Protein AF-A0A1E4LEY0-F1 (afdb_monomer_lite)

Sequence (97 aa):
MGILDVIMNQFAGDSGTRPWLPRVMEGLFAPAPDGIGLHTLLARMAQAGLGSIAHSWTGEGPNQPITADQLRTVLNPHELTRISTHAGLTEHEVLGE

Foldseek 3Di:
DDPVVVCCVVCVVPVPPCPLVVLLCCQDCPDPPSHCHLVNLCVLCVVLVNNVQSVCVVDRHHRDDDALVSVCSSCDPVSLVSSCVRSVHDSCVSSVD

Radius of gyration: 13.9 Å; chains: 1; bounding box: 28×31×31 Å

Structure (mmCIF, N/CA/C/O backbone):
data_AF-A0A1E4LEY0-F1
#
_entry.id  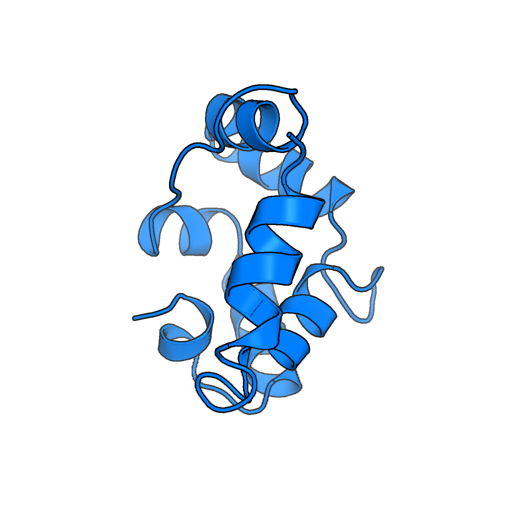 AF-A0A1E4LEY0-F1
#
loop_
_atom_site.group_PDB
_atom_site.id
_atom_site.type_symbol
_atom_site.label_atom_id
_atom_site.label_alt_id
_atom_site.label_comp_id
_atom_site.label_asym_id
_atom_site.label_entity_id
_atom_site.label_seq_id
_atom_site.pdbx_PDB_ins_code
_atom_site.Cartn_x
_atom_site.Cartn_y
_atom_site.Cartn_z
_atom_site.occupancy
_atom_site.B_iso_or_equiv
_atom_site.auth_seq_id
_atom_site.auth_comp_id
_atom_site.auth_asym_id
_atom_site.auth_atom_id
_atom_site.pdbx_PDB_model_num
ATOM 1 N N . MET A 1 1 ? -10.939 16.167 14.026 1.00 44.97 1 MET A N 1
ATOM 2 C CA . MET A 1 1 ? -9.609 16.489 13.469 1.00 44.97 1 MET A CA 1
ATOM 3 C C . MET A 1 1 ? -9.313 15.454 12.404 1.00 44.97 1 MET A C 1
ATOM 5 O O . MET A 1 1 ? -9.278 14.279 12.737 1.00 44.97 1 MET A O 1
ATOM 9 N N . GLY A 1 2 ? -9.274 15.858 11.136 1.00 73.25 2 GLY A N 1
ATOM 10 C CA . GLY A 1 2 ? -9.201 14.921 10.012 1.00 73.25 2 GLY A CA 1
ATOM 11 C C . GLY A 1 2 ? -7.799 14.352 9.802 1.00 73.25 2 GLY A C 1
ATOM 12 O O . GLY A 1 2 ? -6.812 14.953 10.221 1.00 73.25 2 GLY A O 1
ATOM 13 N N . ILE A 1 3 ? -7.715 13.234 9.077 1.00 72.62 3 ILE A N 1
ATOM 14 C CA . ILE A 1 3 ? -6.451 12.635 8.615 1.00 72.62 3 ILE A CA 1
ATOM 15 C C . ILE A 1 3 ? -5.546 13.645 7.894 1.00 72.62 3 ILE A C 1
ATOM 17 O O . ILE A 1 3 ? -4.333 13.517 7.952 1.00 72.62 3 ILE A O 1
ATOM 21 N N . LEU A 1 4 ? -6.118 14.688 7.282 1.00 67.38 4 LEU A N 1
ATOM 22 C CA . LEU A 1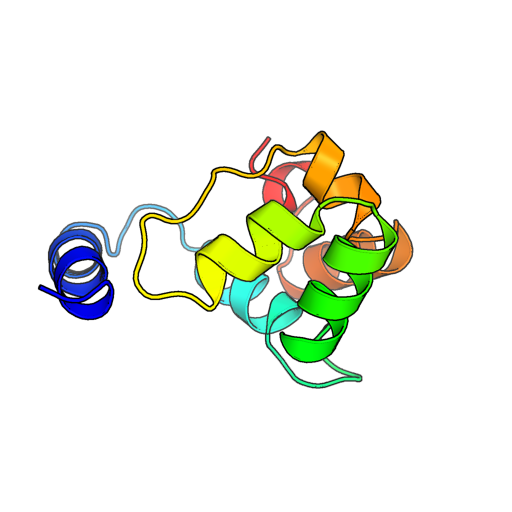 4 ? -5.372 15.757 6.619 1.00 67.38 4 LEU A CA 1
ATOM 23 C C . LEU A 1 4 ? -4.559 16.618 7.594 1.00 67.38 4 LEU A C 1
ATOM 25 O O . LEU A 1 4 ? -3.494 17.088 7.221 1.00 67.38 4 LEU A O 1
ATOM 29 N N . ASP A 1 5 ? -5.016 16.786 8.835 1.00 71.69 5 ASP A N 1
ATOM 30 C CA . ASP A 1 5 ? -4.312 17.565 9.860 1.00 71.69 5 ASP A CA 1
ATOM 31 C C . ASP A 1 5 ? -3.167 16.749 10.478 1.00 71.69 5 ASP A C 1
ATOM 33 O O . ASP A 1 5 ? -2.045 17.230 10.593 1.00 71.69 5 ASP A O 1
ATOM 37 N N . VAL A 1 6 ? -3.413 15.459 10.747 1.00 71.12 6 VAL A N 1
ATOM 38 C CA . VAL A 1 6 ? -2.379 14.506 11.190 1.00 71.12 6 VAL A CA 1
ATOM 39 C C . VAL A 1 6 ? -1.315 14.323 10.112 1.00 71.12 6 VAL A C 1
ATOM 41 O O . VAL A 1 6 ? -0.127 14.350 10.418 1.00 71.12 6 VAL A O 1
ATOM 44 N N . ILE A 1 7 ? -1.722 14.203 8.847 1.00 67.75 7 ILE A N 1
ATOM 45 C CA . ILE A 1 7 ? -0.789 14.127 7.726 1.00 67.75 7 ILE A CA 1
ATOM 46 C C . ILE A 1 7 ? -0.040 15.450 7.589 1.00 67.75 7 ILE A C 1
ATOM 48 O O . ILE A 1 7 ? 1.173 15.399 7.530 1.00 67.75 7 ILE A O 1
ATOM 52 N N . MET A 1 8 ? -0.673 16.628 7.626 1.00 65.75 8 MET A N 1
ATOM 53 C CA . MET A 1 8 ? 0.059 17.903 7.514 1.00 65.75 8 MET A CA 1
ATOM 54 C C . MET A 1 8 ? 1.033 18.145 8.670 1.00 65.75 8 MET A C 1
ATOM 56 O O . MET A 1 8 ? 2.150 18.603 8.435 1.00 65.75 8 MET A O 1
ATOM 60 N N . ASN A 1 9 ? 0.656 17.798 9.899 1.00 67.06 9 ASN A N 1
ATOM 61 C CA . ASN A 1 9 ? 1.501 18.011 11.071 1.00 67.06 9 ASN A CA 1
ATOM 62 C C . ASN A 1 9 ? 2.655 16.988 11.151 1.00 67.06 9 ASN A C 1
ATOM 64 O O . ASN A 1 9 ? 3.723 17.301 11.670 1.00 67.06 9 ASN A O 1
ATOM 68 N N . GLN A 1 10 ? 2.479 15.790 10.579 1.00 62.31 10 GLN A N 1
ATOM 69 C CA . GLN A 1 10 ? 3.536 14.782 10.414 1.00 62.31 10 GLN A CA 1
ATOM 70 C C . GLN A 1 10 ? 4.413 15.051 9.167 1.00 62.31 10 GLN A C 1
ATOM 72 O O . GLN A 1 10 ? 5.603 14.753 9.172 1.00 62.31 10 GLN A O 1
ATOM 77 N N . PHE A 1 11 ? 3.850 15.644 8.108 1.00 60.72 11 PHE A N 1
ATOM 78 C CA . PHE A 1 11 ? 4.475 15.885 6.796 1.00 60.72 11 PHE A CA 1
ATOM 79 C C . PHE A 1 11 ? 5.299 17.179 6.745 1.00 60.72 11 PHE A C 1
ATOM 81 O O . PHE A 1 11 ? 6.307 17.234 6.045 1.00 60.72 11 PHE A O 1
ATOM 88 N N . ALA A 1 12 ? 4.927 18.207 7.516 1.00 60.50 12 ALA A N 1
ATOM 89 C CA . ALA A 1 12 ? 5.694 19.452 7.605 1.00 60.50 12 ALA A CA 1
ATOM 90 C C . ALA A 1 12 ? 6.996 19.318 8.425 1.00 60.50 12 ALA A C 1
ATOM 92 O O . ALA A 1 12 ? 7.866 20.181 8.324 1.00 60.50 12 ALA A O 1
ATOM 93 N N . GLY A 1 13 ? 7.142 18.250 9.221 1.00 50.66 13 GLY A N 1
ATOM 94 C CA . GLY A 1 13 ? 8.338 17.980 10.030 1.00 50.66 13 GLY A CA 1
ATOM 95 C C . GLY A 1 13 ? 9.323 16.964 9.436 1.00 50.66 13 GLY A C 1
ATOM 96 O O . GLY A 1 13 ? 10.427 16.844 9.956 1.00 50.66 13 GLY A O 1
ATOM 97 N N . ASP A 1 14 ? 8.944 16.239 8.374 1.00 54.28 14 ASP A N 1
ATOM 98 C CA . ASP A 1 14 ? 9.633 15.012 7.927 1.00 54.28 14 ASP A CA 1
ATOM 99 C C . ASP A 1 14 ? 9.816 14.928 6.397 1.00 54.28 14 ASP A C 1
ATOM 101 O O . ASP A 1 14 ? 9.941 13.855 5.809 1.00 54.28 14 ASP A O 1
ATOM 105 N N . SER A 1 15 ? 9.879 16.069 5.710 1.00 52.22 15 SER A N 1
ATOM 106 C CA . SER A 1 15 ? 10.113 16.148 4.258 1.00 52.22 15 SER A CA 1
ATOM 107 C C . SER A 1 15 ? 11.469 15.573 3.786 1.00 52.22 15 SER A C 1
ATOM 109 O O . SER A 1 15 ? 11.786 15.653 2.602 1.00 52.22 15 SER A O 1
ATOM 111 N N . GLY A 1 16 ? 12.280 15.001 4.686 1.00 55.28 16 GLY A N 1
ATOM 112 C CA . GLY A 1 16 ? 13.578 14.384 4.397 1.00 55.28 16 GLY A CA 1
ATOM 113 C C . GLY A 1 16 ? 13.616 12.849 4.412 1.00 55.28 16 GLY A C 1
ATOM 114 O O . GLY A 1 16 ? 14.608 12.287 3.953 1.00 55.28 16 GLY A O 1
ATOM 115 N N . THR A 1 17 ? 12.594 12.145 4.911 1.00 57.19 17 THR A N 1
ATOM 116 C CA . THR A 1 17 ? 12.846 10.784 5.436 1.00 57.19 17 THR A CA 1
ATOM 117 C C . THR A 1 17 ? 12.466 9.634 4.498 1.00 57.19 17 THR A C 1
ATOM 119 O O . THR A 1 17 ? 12.989 8.536 4.676 1.00 57.19 17 THR A O 1
ATOM 122 N N . ARG A 1 18 ? 11.637 9.820 3.454 1.00 65.94 18 ARG A N 1
ATOM 123 C CA . ARG A 1 18 ? 11.322 8.737 2.482 1.00 65.94 18 ARG A CA 1
ATOM 124 C C . ARG A 1 18 ? 11.089 9.243 1.049 1.00 65.94 18 ARG A C 1
ATOM 126 O O . ARG A 1 18 ? 9.944 9.276 0.599 1.00 65.94 18 ARG A O 1
ATOM 133 N N . PRO A 1 19 ? 12.152 9.582 0.291 1.00 73.00 19 PRO A N 1
ATOM 134 C CA . PRO A 1 19 ? 12.044 10.101 -1.083 1.00 73.00 19 PRO A CA 1
ATOM 135 C C . PRO A 1 19 ? 11.353 9.144 -2.074 1.00 73.00 19 PRO A C 1
ATOM 137 O O . PRO A 1 19 ? 10.962 9.553 -3.165 1.00 73.00 19 PRO A O 1
ATOM 140 N N . TRP A 1 20 ? 11.181 7.877 -1.702 1.00 77.75 20 TRP A N 1
ATOM 141 C CA . TRP A 1 20 ? 10.543 6.843 -2.510 1.00 77.75 20 TRP A CA 1
ATOM 142 C C . TRP A 1 20 ? 9.017 6.763 -2.336 1.00 77.75 20 TRP A C 1
ATOM 144 O O . TRP A 1 20 ? 8.317 6.329 -3.253 1.00 77.75 20 TRP A O 1
ATOM 154 N N . LEU A 1 21 ? 8.485 7.205 -1.187 1.00 83.94 21 LEU A N 1
ATOM 155 C CA . LEU A 1 21 ? 7.069 7.051 -0.836 1.00 83.94 21 LEU A CA 1
ATOM 156 C C . LEU A 1 21 ? 6.122 7.741 -1.836 1.00 83.94 21 LEU A C 1
ATOM 158 O O . LEU A 1 21 ? 5.143 7.109 -2.236 1.00 83.94 21 LEU A O 1
ATOM 162 N N . PRO A 1 22 ? 6.404 8.972 -2.317 1.00 85.00 22 PRO A N 1
ATOM 163 C CA . PRO A 1 22 ? 5.552 9.621 -3.311 1.00 85.00 22 PRO A CA 1
ATOM 164 C C . PRO A 1 22 ? 5.446 8.830 -4.620 1.00 85.00 22 PRO A C 1
ATOM 166 O O . PRO A 1 22 ? 4.364 8.751 -5.190 1.00 85.00 22 PRO A O 1
ATOM 169 N N . ARG A 1 23 ? 6.535 8.189 -5.066 1.00 86.50 23 ARG A N 1
ATOM 170 C CA . ARG A 1 23 ? 6.573 7.431 -6.330 1.00 86.50 23 ARG A CA 1
ATOM 171 C C . ARG A 1 23 ? 5.810 6.113 -6.243 1.00 86.50 23 ARG A C 1
ATOM 173 O O . ARG A 1 23 ? 5.143 5.712 -7.191 1.00 86.50 23 ARG A O 1
ATOM 180 N N . VAL A 1 24 ? 5.881 5.444 -5.093 1.00 86.06 24 VAL A N 1
ATOM 181 C CA . VAL A 1 24 ? 5.071 4.245 -4.830 1.00 86.06 24 VAL A CA 1
ATOM 182 C C . VAL A 1 24 ? 3.589 4.605 -4.759 1.00 86.06 24 VAL A C 1
ATOM 184 O O . VAL A 1 24 ? 2.763 3.906 -5.344 1.00 86.06 24 VAL A O 1
ATOM 187 N N . MET A 1 25 ? 3.242 5.714 -4.097 1.00 84.88 25 MET A N 1
ATOM 188 C CA . MET A 1 25 ? 1.861 6.199 -4.065 1.00 84.88 25 MET A CA 1
ATOM 189 C C . MET A 1 25 ? 1.351 6.589 -5.453 1.00 84.88 25 MET A C 1
ATOM 191 O O . MET A 1 25 ? 0.215 6.265 -5.784 1.00 84.88 25 MET A O 1
ATOM 195 N N . GLU A 1 26 ? 2.181 7.221 -6.280 1.00 85.81 26 GLU A N 1
ATOM 196 C CA . GLU A 1 26 ? 1.847 7.522 -7.672 1.00 85.81 26 GLU A CA 1
ATOM 197 C C . GLU A 1 26 ? 1.515 6.240 -8.450 1.00 85.81 26 GLU A C 1
ATOM 199 O O . GLU A 1 26 ? 0.420 6.132 -8.992 1.00 85.81 26 GLU A O 1
ATOM 204 N N . GLY A 1 27 ? 2.373 5.216 -8.404 1.00 84.62 27 GLY A N 1
ATOM 205 C CA . GLY A 1 27 ? 2.109 3.932 -9.070 1.00 84.62 27 GLY A CA 1
ATOM 206 C C . GLY A 1 27 ? 0.903 3.158 -8.512 1.00 84.62 27 GLY A C 1
ATOM 207 O O . GLY A 1 27 ? 0.243 2.418 -9.239 1.00 84.62 27 GLY A O 1
ATOM 208 N N . LEU A 1 28 ? 0.570 3.321 -7.230 1.00 85.38 28 LEU A N 1
ATOM 209 C CA . LEU A 1 28 ? -0.606 2.687 -6.626 1.00 85.38 28 LEU A CA 1
ATOM 210 C C . LEU A 1 28 ? -1.910 3.399 -7.002 1.00 85.38 28 LEU A C 1
ATOM 212 O O . LEU A 1 28 ? -2.883 2.748 -7.393 1.00 85.38 28 LEU A O 1
ATOM 216 N N . PHE A 1 29 ? -1.949 4.723 -6.863 1.00 84.50 29 PHE A N 1
ATOM 217 C CA . PHE A 1 29 ? -3.179 5.507 -6.977 1.00 84.50 29 PHE A CA 1
ATOM 218 C C . PHE A 1 29 ? -3.430 6.075 -8.369 1.00 84.50 29 PHE A C 1
ATOM 220 O O . PHE A 1 29 ? -4.572 6.452 -8.647 1.00 84.50 29 PHE A O 1
ATOM 227 N N . ALA A 1 30 ? -2.423 6.113 -9.246 1.00 84.81 30 ALA A N 1
ATOM 228 C CA . ALA A 1 30 ? -2.634 6.489 -10.634 1.00 84.81 30 ALA A CA 1
ATOM 229 C C . ALA A 1 30 ? -3.703 5.583 -11.276 1.00 84.81 30 ALA A C 1
ATOM 231 O O . ALA A 1 30 ? -3.786 4.387 -10.971 1.00 84.81 30 ALA A O 1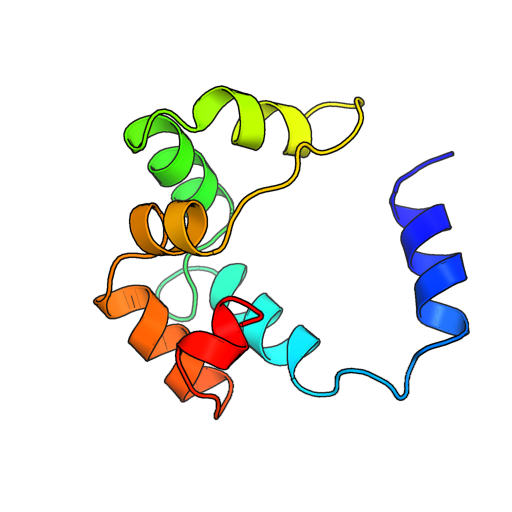
ATOM 232 N N . PRO A 1 31 ? -4.561 6.139 -12.144 1.00 78.44 31 PRO A N 1
ATOM 233 C CA . PRO A 1 31 ? -5.508 5.340 -12.902 1.00 78.44 31 PRO A CA 1
ATOM 234 C C . PRO A 1 31 ? -4.770 4.358 -13.822 1.00 78.44 31 PRO A C 1
ATOM 236 O O . PRO A 1 31 ? -3.644 4.602 -14.256 1.00 78.44 31 PRO A O 1
ATOM 239 N N . ALA A 1 32 ? -5.420 3.240 -14.142 1.00 70.81 32 ALA A N 1
ATOM 240 C CA . ALA A 1 32 ? -4.904 2.312 -15.142 1.00 70.81 32 ALA A CA 1
ATOM 241 C C 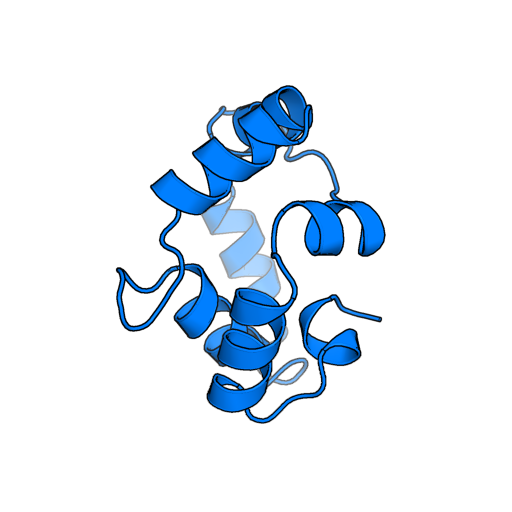. ALA A 1 32 ? -4.781 3.014 -16.516 1.00 70.81 32 ALA A C 1
ATOM 243 O O . ALA A 1 32 ? -5.654 3.817 -16.859 1.00 70.81 32 ALA A O 1
ATOM 244 N N . PRO A 1 33 ? -3.748 2.706 -17.323 1.00 71.50 33 PRO A N 1
ATOM 245 C CA . PRO A 1 33 ? -2.782 1.618 -17.150 1.00 71.50 33 PRO A CA 1
ATOM 246 C C . PRO A 1 33 ? -1.574 1.972 -16.277 1.00 71.50 33 PRO A C 1
ATOM 248 O O . PRO A 1 33 ? -0.768 1.086 -16.017 1.00 71.50 33 PRO A O 1
ATOM 251 N N . ASP A 1 34 ? -1.424 3.225 -15.847 1.00 75.31 34 ASP A N 1
ATOM 252 C CA . ASP A 1 34 ? -0.217 3.706 -15.169 1.00 75.31 34 ASP A CA 1
ATOM 253 C C . ASP A 1 34 ? -0.161 3.270 -13.700 1.00 75.31 34 ASP A C 1
ATOM 255 O O . ASP A 1 34 ? 0.913 2.933 -13.203 1.00 75.31 34 ASP A O 1
ATOM 259 N N . GLY A 1 35 ? -1.314 3.111 -13.046 1.00 82.75 35 GLY A N 1
ATOM 260 C CA . GLY A 1 35 ? -1.411 2.535 -11.705 1.00 82.75 35 GLY A CA 1
ATOM 261 C C . GLY A 1 35 ? -2.567 1.557 -11.508 1.00 82.75 35 GLY A C 1
ATOM 262 O O . GLY A 1 35 ? -3.220 1.128 -12.461 1.00 82.75 35 GLY A O 1
ATOM 263 N N . ILE A 1 36 ? -2.791 1.155 -10.254 1.00 85.81 36 ILE A N 1
ATOM 264 C CA . ILE A 1 36 ? -3.862 0.213 -9.880 1.00 85.81 36 ILE A CA 1
ATOM 265 C C . ILE A 1 36 ? -5.204 0.944 -9.754 1.00 85.81 36 ILE A C 1
ATOM 267 O O . ILE A 1 36 ? -6.252 0.418 -10.143 1.00 85.81 36 ILE A O 1
ATOM 271 N N . GLY A 1 37 ? -5.171 2.162 -9.215 1.00 87.44 37 GLY A N 1
ATOM 272 C CA . GLY A 1 37 ? -6.344 2.944 -8.858 1.00 87.44 37 GLY A CA 1
ATOM 273 C C . GLY A 1 37 ? -7.005 2.443 -7.570 1.00 87.44 37 GLY A C 1
ATOM 274 O O . GLY A 1 37 ? -7.138 1.242 -7.320 1.00 87.44 37 GLY A O 1
ATOM 275 N N . LEU A 1 38 ? -7.480 3.382 -6.747 1.00 85.56 38 LEU A N 1
ATOM 276 C CA . LEU A 1 38 ? -8.054 3.073 -5.432 1.00 85.56 38 LEU A CA 1
ATOM 277 C C . LEU A 1 38 ? -9.261 2.124 -5.513 1.00 85.56 38 LEU A C 1
ATOM 279 O O . LEU A 1 38 ? -9.392 1.220 -4.695 1.00 85.56 38 LEU A O 1
ATOM 283 N N . HIS A 1 39 ? -10.124 2.279 -6.518 1.00 87.12 39 HIS A N 1
ATOM 284 C CA . HIS A 1 39 ? -11.306 1.425 -6.662 1.00 87.12 39 HIS A CA 1
ATOM 285 C C . HIS A 1 39 ? -10.933 -0.048 -6.900 1.00 87.12 39 HIS A C 1
ATOM 287 O O . HIS A 1 39 ? -11.497 -0.946 -6.277 1.00 87.12 39 HIS A O 1
ATOM 293 N N . THR A 1 40 ? -9.932 -0.296 -7.747 1.00 88.69 40 THR A N 1
ATOM 294 C CA . THR A 1 40 ? -9.402 -1.640 -8.005 1.00 88.69 40 THR A CA 1
ATOM 295 C C . THR A 1 40 ? -8.729 -2.213 -6.765 1.00 88.69 40 THR A C 1
ATOM 297 O O . THR A 1 40 ? -8.912 -3.391 -6.463 1.00 88.69 40 THR A O 1
ATOM 300 N N . LEU A 1 41 ? -7.971 -1.393 -6.029 1.00 88.94 41 LEU A N 1
ATOM 301 C CA . LEU A 1 41 ? -7.331 -1.808 -4.783 1.00 88.94 41 LEU A CA 1
ATOM 302 C C . LEU A 1 41 ? -8.376 -2.275 -3.762 1.00 88.94 41 LEU A C 1
ATOM 304 O O . LEU A 1 41 ? -8.272 -3.385 -3.246 1.00 88.94 41 LEU A O 1
ATOM 308 N N . LEU A 1 42 ? -9.425 -1.478 -3.538 1.00 90.19 42 LEU A N 1
ATOM 309 C CA . LEU A 1 42 ? -10.521 -1.822 -2.628 1.00 90.19 42 LEU A CA 1
ATOM 310 C C . LEU A 1 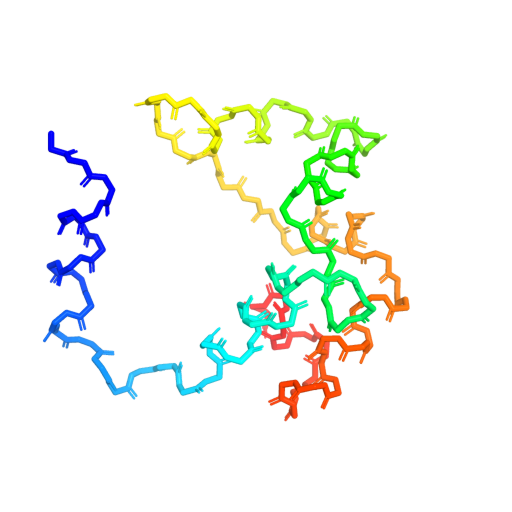42 ? -11.254 -3.095 -3.077 1.00 90.19 42 LEU A C 1
ATOM 312 O O . LEU A 1 42 ? -11.534 -3.966 -2.252 1.00 90.19 42 LEU A O 1
ATOM 316 N N . ALA A 1 43 ? -11.514 -3.245 -4.380 1.00 91.31 43 ALA A N 1
ATOM 317 C CA . ALA A 1 43 ? -12.129 -4.451 -4.929 1.00 91.31 43 ALA A CA 1
ATOM 318 C C . ALA A 1 43 ? -11.268 -5.701 -4.677 1.00 91.31 43 ALA A C 1
ATOM 320 O O . ALA A 1 43 ? -11.791 -6.741 -4.280 1.00 91.31 43 ALA A O 1
ATOM 321 N N . ARG A 1 44 ? -9.944 -5.601 -4.844 1.00 91.00 44 ARG A N 1
ATOM 322 C CA . ARG A 1 44 ? -9.004 -6.701 -4.580 1.00 91.00 44 ARG A CA 1
ATOM 323 C C . ARG A 1 44 ? -8.888 -7.022 -3.097 1.00 91.00 44 ARG A C 1
ATOM 325 O O . ARG A 1 44 ? -8.884 -8.192 -2.737 1.00 91.00 44 ARG A O 1
ATOM 332 N N . MET A 1 45 ? -8.855 -6.011 -2.232 1.00 93.19 45 MET A N 1
ATOM 333 C CA . MET A 1 45 ? -8.901 -6.218 -0.784 1.00 93.19 45 MET A CA 1
ATOM 334 C C . MET A 1 45 ? -10.167 -6.973 -0.381 1.00 93.19 45 MET A C 1
ATOM 336 O O . MET A 1 45 ? -10.084 -7.936 0.375 1.00 93.19 45 MET A O 1
ATOM 340 N N . ALA A 1 46 ? -11.328 -6.604 -0.929 1.00 92.06 46 ALA A N 1
ATOM 341 C CA . ALA A 1 46 ? -12.568 -7.335 -0.692 1.00 92.06 46 ALA A CA 1
ATOM 342 C C . ALA A 1 46 ? -12.490 -8.792 -1.190 1.00 92.06 46 ALA A C 1
ATOM 344 O O . ALA A 1 46 ? -12.866 -9.702 -0.453 1.00 92.06 46 ALA A O 1
ATOM 345 N N . GLN A 1 47 ? -11.944 -9.028 -2.389 1.00 92.62 47 GLN A N 1
ATOM 346 C CA . GLN A 1 47 ? -11.732 -10.377 -2.941 1.00 92.62 47 GLN A CA 1
ATOM 347 C C . GLN A 1 47 ? -10.757 -11.223 -2.107 1.00 92.62 47 GLN A C 1
ATOM 349 O O . GLN A 1 47 ? -10.947 -12.429 -1.988 1.00 92.62 47 GLN A O 1
ATOM 354 N N . ALA A 1 48 ? -9.750 -10.598 -1.495 1.00 92.81 48 ALA A N 1
ATOM 355 C CA . ALA A 1 48 ? -8.773 -11.240 -0.617 1.00 92.81 48 ALA A CA 1
ATOM 356 C C . ALA A 1 48 ? -9.287 -11.468 0.822 1.00 92.81 48 ALA A C 1
ATOM 358 O O . ALA A 1 48 ? -8.526 -11.896 1.686 1.00 92.81 48 ALA A O 1
ATOM 359 N N . GLY A 1 49 ? -10.554 -11.150 1.116 1.00 93.50 49 GLY A N 1
ATOM 360 C CA . GLY A 1 49 ? -11.118 -11.251 2.469 1.00 93.50 49 GLY A CA 1
ATOM 361 C C . GLY A 1 49 ? -10.706 -10.113 3.415 1.00 93.50 49 GLY A C 1
ATOM 362 O O . GLY A 1 49 ? -11.052 -10.134 4.592 1.00 93.50 49 GLY A O 1
ATOM 363 N N . LEU A 1 50 ? -10.027 -9.082 2.906 1.00 95.19 50 LEU A N 1
ATOM 364 C CA . LEU A 1 50 ? -9.589 -7.885 3.635 1.00 95.19 50 LEU A CA 1
ATOM 365 C C . LEU A 1 50 ? -10.595 -6.725 3.522 1.00 95.19 50 LEU A C 1
ATOM 367 O O . LEU A 1 50 ? -10.244 -5.560 3.719 1.00 95.19 50 LEU A O 1
ATOM 371 N N . GLY A 1 51 ? -11.860 -7.025 3.214 1.00 92.25 51 GLY A N 1
ATOM 372 C CA . GLY A 1 51 ? -12.921 -6.025 3.054 1.00 92.25 51 GLY A CA 1
ATOM 373 C C . GLY A 1 51 ? -13.122 -5.142 4.292 1.00 92.25 51 GLY A C 1
ATOM 374 O O . GLY A 1 51 ? -13.386 -3.953 4.154 1.00 92.25 51 GLY A O 1
ATOM 375 N N . SER A 1 52 ? -12.919 -5.682 5.496 1.00 91.38 52 SER A N 1
ATOM 376 C CA . SER A 1 52 ? -12.992 -4.915 6.749 1.00 91.38 52 SER A CA 1
ATOM 377 C C . SER A 1 52 ? -11.879 -3.865 6.864 1.00 91.38 52 SER A C 1
ATOM 379 O O . SER A 1 52 ? -12.137 -2.749 7.314 1.00 91.38 52 SER A O 1
ATOM 381 N N . ILE A 1 53 ? -10.663 -4.192 6.406 1.00 91.94 53 ILE A N 1
ATOM 382 C CA . ILE A 1 53 ? -9.538 -3.246 6.356 1.00 91.94 53 ILE A CA 1
ATOM 383 C C . ILE A 1 53 ? -9.843 -2.162 5.319 1.00 91.94 53 ILE A C 1
ATOM 385 O O . ILE A 1 53 ? -9.759 -0.977 5.629 1.00 91.94 53 ILE A O 1
ATOM 389 N N . ALA A 1 54 ? -10.290 -2.554 4.123 1.00 91.00 54 ALA A N 1
ATOM 390 C CA . ALA A 1 54 ? -10.687 -1.619 3.071 1.00 91.00 54 ALA A CA 1
ATOM 391 C C . ALA A 1 54 ? -11.788 -0.652 3.541 1.00 91.00 54 ALA A C 1
ATOM 393 O O . ALA A 1 54 ? -11.694 0.555 3.329 1.00 91.00 54 ALA A O 1
ATOM 394 N N . HIS A 1 55 ? -12.799 -1.167 4.246 1.00 90.00 55 HIS A N 1
ATOM 395 C CA . HIS A 1 55 ? -13.872 -0.355 4.807 1.00 90.00 55 HIS A CA 1
ATOM 396 C C . HIS A 1 55 ? -13.354 0.648 5.842 1.00 90.00 55 HIS A C 1
ATOM 398 O O . HIS A 1 55 ? -13.790 1.799 5.835 1.00 90.00 55 HIS A O 1
ATOM 404 N N . SER A 1 56 ? -12.384 0.246 6.675 1.00 90.44 56 SER A N 1
ATOM 405 C CA . SER A 1 56 ? -11.769 1.143 7.660 1.00 90.44 56 SER A CA 1
ATOM 406 C C . SER A 1 56 ? -11.097 2.361 7.022 1.00 90.44 56 SER A C 1
ATOM 408 O O . SER A 1 56 ? -11.108 3.421 7.630 1.00 90.44 56 SER A O 1
ATOM 410 N N . TRP A 1 57 ? -10.588 2.234 5.790 1.00 85.50 57 TRP A N 1
ATOM 411 C CA . TRP A 1 57 ? -9.935 3.327 5.056 1.00 85.50 57 TRP A CA 1
ATOM 412 C C . TRP A 1 57 ? -10.914 4.251 4.330 1.00 85.50 57 TRP A C 1
ATOM 414 O O . TRP A 1 57 ? -10.578 5.392 4.022 1.00 85.50 57 TRP A O 1
ATOM 424 N N . THR A 1 58 ? -12.118 3.761 4.028 1.00 87.12 58 THR A N 1
ATOM 425 C CA . THR A 1 58 ? -13.196 4.565 3.426 1.00 87.12 58 THR A CA 1
ATOM 426 C C . THR A 1 58 ? -14.128 5.195 4.459 1.00 87.12 58 THR A C 1
ATOM 428 O O . THR A 1 58 ? -14.909 6.080 4.117 1.00 87.12 58 THR A O 1
ATOM 431 N N . GLY A 1 59 ? -14.095 4.703 5.698 1.00 85.25 59 GLY A N 1
ATOM 432 C CA . GLY A 1 59 ? -14.916 5.189 6.799 1.00 85.25 59 GLY A CA 1
ATOM 433 C C . GLY A 1 59 ? -14.269 6.347 7.559 1.00 85.25 59 GLY A C 1
ATOM 434 O O . GLY A 1 59 ? -13.136 6.739 7.309 1.00 85.25 59 GLY A O 1
ATOM 435 N N . GLU A 1 60 ? -14.998 6.878 8.538 1.00 81.81 60 GLU A N 1
ATOM 436 C CA . GLU A 1 60 ? -14.541 7.983 9.399 1.00 81.81 60 GLU A CA 1
ATOM 437 C C . GLU A 1 60 ? -13.755 7.498 10.638 1.00 81.81 60 GLU A C 1
ATOM 439 O O . GLU A 1 60 ? -13.330 8.297 11.472 1.00 81.81 60 GLU A O 1
ATOM 444 N N . GLY A 1 61 ? -13.597 6.177 10.783 1.00 81.81 61 GLY A N 1
ATOM 445 C CA . GLY A 1 61 ? -12.900 5.533 11.894 1.00 81.81 61 GLY A CA 1
ATOM 446 C C . GLY A 1 61 ? -11.378 5.450 11.707 1.00 81.81 61 GLY A C 1
ATOM 447 O O . GLY A 1 61 ? -10.843 5.876 10.687 1.00 81.81 61 GLY A O 1
ATOM 448 N N . PRO A 1 62 ? -10.650 4.895 12.693 1.00 83.12 62 PRO A N 1
ATOM 449 C CA . PRO A 1 62 ? -9.219 4.663 12.553 1.00 83.12 62 PRO A CA 1
ATOM 450 C C . PRO A 1 62 ? -8.936 3.619 11.466 1.00 83.12 62 PRO A C 1
ATOM 452 O O . PRO A 1 62 ? -9.566 2.559 11.422 1.00 83.12 62 PRO A O 1
ATOM 455 N N . ASN A 1 63 ? -7.933 3.897 10.636 1.00 85.19 63 ASN A N 1
ATOM 456 C CA . ASN A 1 63 ? -7.463 2.965 9.619 1.00 85.19 63 ASN A CA 1
ATOM 457 C C . ASN A 1 63 ? -6.865 1.719 10.277 1.00 85.19 63 ASN A C 1
ATOM 459 O O . ASN A 1 63 ? -5.970 1.822 11.118 1.00 85.19 63 ASN A O 1
ATOM 463 N N . GLN A 1 64 ? -7.325 0.538 9.870 1.00 88.56 64 GLN A N 1
ATOM 464 C CA . GLN A 1 64 ? -6.693 -0.708 10.289 1.00 88.56 64 GLN A CA 1
ATOM 465 C C . GLN A 1 64 ? -5.334 -0.870 9.594 1.00 88.56 64 GLN A C 1
ATOM 467 O O . GLN A 1 64 ? -5.211 -0.528 8.410 1.00 88.56 64 GLN A O 1
ATOM 472 N N . PRO A 1 65 ? -4.317 -1.388 10.309 1.00 87.25 65 PRO A N 1
ATOM 473 C CA . PRO A 1 65 ? -3.037 -1.711 9.702 1.00 87.25 65 PRO A CA 1
ATOM 474 C C . PRO A 1 65 ? -3.198 -2.878 8.725 1.00 87.25 65 PRO A C 1
ATOM 476 O O . PRO A 1 65 ? -4.002 -3.784 8.946 1.00 87.25 65 PRO A O 1
ATOM 479 N N . ILE A 1 66 ? -2.391 -2.863 7.670 1.00 89.38 66 ILE A N 1
ATOM 480 C CA . ILE A 1 66 ? -2.251 -3.968 6.722 1.00 89.38 66 ILE A CA 1
ATOM 481 C C . ILE A 1 66 ? -0.814 -4.490 6.790 1.00 89.38 66 ILE A C 1
ATOM 483 O O . ILE A 1 66 ? 0.120 -3.704 6.956 1.00 89.38 66 ILE A O 1
ATOM 487 N N . THR A 1 67 ? -0.626 -5.805 6.707 1.00 90.88 67 THR A N 1
ATOM 488 C CA . THR A 1 67 ? 0.714 -6.418 6.727 1.00 90.88 67 THR A CA 1
ATOM 489 C C . THR A 1 67 ? 1.312 -6.518 5.320 1.00 90.88 67 THR A C 1
ATOM 491 O O . THR A 1 67 ? 0.584 -6.480 4.328 1.00 90.88 67 THR A O 1
ATOM 494 N N . ALA A 1 68 ? 2.634 -6.698 5.217 1.00 88.50 68 ALA A N 1
ATOM 495 C CA . ALA A 1 68 ? 3.311 -6.922 3.935 1.00 88.50 68 ALA A CA 1
ATOM 496 C C . ALA A 1 68 ? 2.770 -8.164 3.198 1.00 88.50 68 ALA A C 1
ATOM 498 O O . ALA A 1 68 ? 2.523 -8.116 1.998 1.00 88.50 68 ALA A O 1
ATOM 499 N N . ASP A 1 69 ? 2.496 -9.254 3.918 1.00 89.81 69 ASP A N 1
ATOM 500 C CA . ASP A 1 69 ? 1.917 -10.484 3.355 1.00 89.81 69 ASP A CA 1
A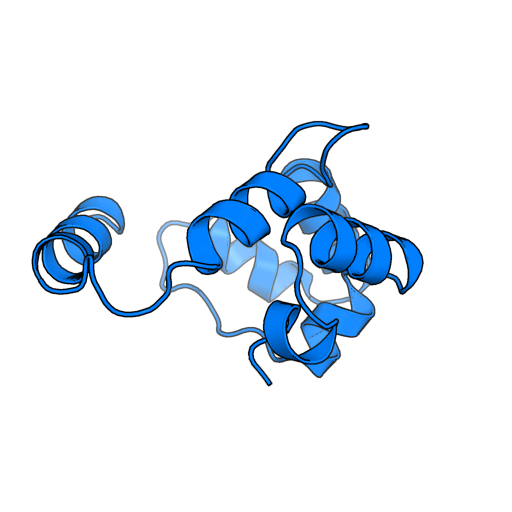TOM 501 C C . ASP A 1 69 ? 0.482 -10.278 2.823 1.00 89.81 69 ASP A C 1
ATOM 503 O O . ASP A 1 69 ? 0.130 -10.696 1.715 1.00 89.81 69 ASP A O 1
ATOM 507 N N . GLN A 1 70 ? -0.332 -9.522 3.567 1.00 91.75 70 GLN A N 1
ATOM 508 C CA . GLN A 1 70 ? -1.661 -9.104 3.119 1.00 91.75 70 GLN A CA 1
ATOM 509 C C . GLN A 1 70 ? -1.574 -8.209 1.878 1.00 91.75 70 GLN A C 1
ATOM 511 O O . GLN A 1 70 ? -2.328 -8.406 0.925 1.00 91.75 70 GLN A O 1
ATOM 516 N N . LEU A 1 71 ? -0.626 -7.267 1.851 1.00 89.19 71 LEU A N 1
ATOM 517 C CA . LEU A 1 71 ? -0.365 -6.434 0.680 1.00 89.19 71 LEU A CA 1
ATOM 518 C C . LEU A 1 71 ? 0.075 -7.269 -0.523 1.00 89.19 71 LEU A C 1
ATOM 520 O O . LEU A 1 71 ? -0.462 -7.042 -1.596 1.00 89.19 71 LEU A O 1
ATOM 524 N N . ARG A 1 72 ? 0.952 -8.268 -0.370 1.00 90.00 72 ARG A N 1
ATOM 525 C CA . ARG A 1 72 ? 1.337 -9.197 -1.456 1.00 90.00 72 ARG A CA 1
ATOM 526 C C . ARG A 1 72 ? 0.163 -10.000 -2.004 1.00 90.00 72 ARG A C 1
ATOM 528 O O . ARG A 1 72 ? 0.130 -10.330 -3.184 1.00 90.00 72 ARG A O 1
ATOM 535 N N . THR A 1 73 ? -0.811 -10.316 -1.159 1.00 90.12 73 THR A N 1
ATOM 536 C CA . THR A 1 73 ? -2.024 -11.022 -1.591 1.00 90.12 73 THR A CA 1
ATOM 537 C C . THR A 1 73 ? -2.920 -10.117 -2.445 1.00 90.12 73 THR A C 1
ATOM 539 O O . THR A 1 73 ? -3.524 -10.564 -3.419 1.00 90.12 73 THR A O 1
ATOM 542 N N . VAL A 1 74 ? -2.993 -8.826 -2.112 1.00 91.44 74 VAL A N 1
ATOM 543 C CA . VAL A 1 74 ? -3.799 -7.825 -2.834 1.00 91.44 74 VAL A CA 1
ATOM 544 C C . VAL A 1 74 ? -3.092 -7.344 -4.108 1.00 91.44 74 VAL A C 1
ATOM 546 O O . VAL A 1 74 ? -3.679 -7.278 -5.195 1.00 91.44 74 VAL A O 1
ATOM 549 N N . LEU A 1 75 ? -1.814 -7.004 -3.968 1.00 87.94 75 LEU A N 1
ATOM 550 C CA . LEU A 1 75 ? -0.891 -6.599 -5.015 1.00 87.94 75 LEU A CA 1
ATOM 551 C C . LEU A 1 75 ? -0.301 -7.871 -5.619 1.00 87.94 75 LEU A C 1
ATOM 553 O O . LEU A 1 75 ? 0.732 -8.363 -5.176 1.00 87.94 75 LEU A O 1
ATOM 557 N N . ASN A 1 76 ? -0.990 -8.427 -6.617 1.00 85.69 76 ASN A N 1
ATOM 558 C CA . ASN A 1 76 ? -0.483 -9.584 -7.352 1.00 85.69 76 ASN A CA 1
ATOM 559 C C . ASN A 1 76 ? 0.976 -9.343 -7.838 1.00 85.69 76 ASN A C 1
ATOM 561 O O . ASN A 1 76 ? 1.392 -8.189 -7.985 1.00 85.69 76 ASN A O 1
ATOM 565 N N . PRO A 1 77 ? 1.751 -10.402 -8.140 1.00 88.25 77 PRO A N 1
ATOM 566 C CA . PRO A 1 77 ? 3.169 -10.251 -8.487 1.00 88.25 77 PRO A CA 1
ATOM 567 C C . PRO A 1 77 ? 3.422 -9.281 -9.649 1.00 88.25 77 PRO A C 1
ATOM 569 O O . PRO A 1 77 ? 4.377 -8.515 -9.635 1.00 88.25 77 PRO A O 1
ATOM 572 N N . HIS A 1 78 ? 2.520 -9.258 -10.632 1.00 88.69 78 HIS A N 1
ATOM 573 C CA . HIS A 1 78 ? 2.609 -8.355 -11.775 1.00 88.69 78 HIS A CA 1
ATOM 574 C C . HIS A 1 78 ? 2.518 -6.875 -11.371 1.00 88.69 78 HIS A C 1
ATOM 576 O O . HIS A 1 78 ? 3.343 -6.070 -11.796 1.00 88.69 78 HIS A O 1
ATOM 582 N N . GLU A 1 79 ? 1.544 -6.504 -10.538 1.00 88.06 79 GLU A N 1
ATOM 583 C CA . GLU A 1 79 ? 1.397 -5.130 -10.057 1.00 88.06 79 GLU A CA 1
ATOM 584 C C . GLU A 1 79 ? 2.564 -4.715 -9.165 1.00 88.06 79 GLU A C 1
ATOM 586 O O . GLU A 1 79 ? 3.054 -3.592 -9.277 1.00 88.06 79 GLU A O 1
ATOM 591 N N . LEU A 1 80 ? 3.041 -5.626 -8.316 1.00 89.50 80 LEU A N 1
ATOM 592 C CA . LEU A 1 80 ? 4.169 -5.355 -7.436 1.00 89.50 80 LEU A CA 1
ATOM 593 C C . LEU A 1 80 ? 5.440 -5.052 -8.240 1.00 89.50 80 LEU A C 1
ATOM 595 O O . LEU A 1 80 ? 6.088 -4.035 -7.996 1.00 89.50 80 LEU A O 1
ATOM 599 N N . THR A 1 81 ? 5.728 -5.862 -9.264 1.00 91.12 81 THR A N 1
ATOM 600 C CA . THR A 1 81 ? 6.830 -5.627 -10.206 1.00 91.12 81 THR A CA 1
ATOM 601 C C . THR A 1 81 ? 6.656 -4.318 -10.987 1.00 91.12 81 THR A C 1
ATOM 603 O O . THR A 1 81 ? 7.628 -3.600 -11.234 1.00 91.12 81 THR A O 1
ATOM 606 N N . ARG A 1 82 ? 5.428 -3.965 -11.385 1.00 89.06 82 ARG A N 1
ATOM 607 C CA . ARG A 1 82 ? 5.162 -2.697 -12.084 1.00 89.06 82 ARG A CA 1
ATOM 608 C C . ARG A 1 82 ? 5.448 -1.490 -11.197 1.00 89.06 82 ARG A C 1
ATOM 610 O O . ARG A 1 82 ? 6.157 -0.582 -11.626 1.00 89.06 82 ARG A O 1
ATOM 617 N N . ILE A 1 83 ? 4.917 -1.486 -9.975 1.00 88.56 83 ILE A N 1
ATOM 618 C CA . ILE A 1 83 ? 5.099 -0.389 -9.017 1.00 88.56 83 ILE A CA 1
ATOM 619 C C . ILE A 1 83 ? 6.571 -0.266 -8.629 1.00 88.56 83 ILE A C 1
ATOM 621 O O . ILE A 1 83 ? 7.097 0.844 -8.607 1.00 88.56 83 ILE A O 1
ATOM 625 N N . SER A 1 84 ? 7.250 -1.386 -8.378 1.00 90.00 84 SER A N 1
ATOM 626 C CA . SER A 1 84 ? 8.672 -1.393 -8.033 1.00 90.00 84 SER A CA 1
ATOM 627 C C . SER A 1 84 ? 9.523 -0.832 -9.177 1.00 90.00 84 SER A C 1
ATOM 629 O O . SER A 1 84 ? 10.326 0.074 -8.958 1.00 90.00 84 SER A O 1
ATOM 631 N N . THR A 1 85 ? 9.251 -1.235 -10.421 1.00 90.12 85 THR A N 1
ATOM 632 C CA . THR A 1 85 ? 9.921 -0.696 -11.617 1.00 90.12 85 THR A CA 1
ATOM 633 C C . THR A 1 85 ? 9.661 0.801 -11.792 1.00 90.12 85 THR A C 1
ATOM 635 O O . THR A 1 85 ? 10.588 1.565 -12.057 1.00 90.12 85 THR A O 1
ATOM 638 N N . HIS A 1 86 ? 8.414 1.244 -11.616 1.00 85.88 86 HIS A N 1
ATOM 639 C CA . HIS A 1 86 ? 8.036 2.653 -11.731 1.00 85.88 86 HIS A CA 1
ATOM 640 C C . HIS A 1 86 ? 8.704 3.522 -10.650 1.00 85.88 86 HIS A C 1
ATOM 642 O O . HIS A 1 86 ? 9.212 4.616 -10.925 1.00 85.88 86 HIS A O 1
ATOM 648 N N . ALA A 1 87 ? 8.743 3.019 -9.416 1.00 86.88 87 ALA A N 1
ATOM 649 C CA . ALA A 1 87 ? 9.361 3.695 -8.286 1.00 86.88 87 ALA A CA 1
ATOM 650 C C . ALA A 1 87 ? 10.899 3.609 -8.296 1.00 86.88 87 ALA A C 1
ATOM 652 O O . ALA A 1 87 ? 11.549 4.424 -7.642 1.00 86.88 87 ALA A O 1
ATOM 653 N N . GLY A 1 88 ? 11.483 2.681 -9.064 1.00 88.50 88 GLY A N 1
ATOM 654 C CA . GLY A 1 88 ? 12.918 2.385 -9.053 1.00 88.50 88 GLY A CA 1
ATOM 655 C C . GLY A 1 88 ? 13.363 1.665 -7.777 1.00 88.50 88 GLY A C 1
ATOM 656 O O . GLY A 1 88 ? 14.458 1.925 -7.289 1.00 88.50 88 GLY A O 1
ATOM 657 N N . LEU A 1 89 ? 12.495 0.813 -7.229 1.00 90.38 89 LEU A N 1
ATOM 658 C CA . LEU A 1 89 ? 12.661 0.098 -5.964 1.00 90.38 89 LEU A CA 1
ATOM 659 C C . LEU A 1 89 ? 12.620 -1.416 -6.175 1.00 90.38 89 LEU A C 1
ATOM 661 O O . LEU A 1 89 ? 12.205 -1.913 -7.221 1.00 90.38 89 LEU A O 1
ATOM 665 N N . THR A 1 90 ? 12.991 -2.155 -5.139 1.00 90.38 90 THR A N 1
ATOM 666 C CA . THR A 1 90 ? 12.698 -3.581 -5.004 1.00 90.38 90 THR A CA 1
ATOM 667 C C . THR A 1 90 ? 11.268 -3.808 -4.510 1.00 90.38 90 THR A C 1
ATOM 669 O O . THR A 1 90 ? 10.622 -2.929 -3.942 1.00 90.38 90 THR A O 1
ATOM 672 N N . GLU A 1 91 ? 10.753 -5.019 -4.711 1.00 88.81 91 GLU A N 1
ATOM 673 C CA . GLU A 1 91 ? 9.425 -5.402 -4.223 1.00 88.81 91 GLU A CA 1
ATOM 674 C C . GLU A 1 91 ? 9.323 -5.343 -2.690 1.00 88.81 91 GLU A C 1
ATOM 676 O O . GLU A 1 91 ? 8.294 -4.920 -2.173 1.00 88.81 91 GLU A O 1
ATOM 681 N N . HIS A 1 92 ? 10.391 -5.702 -1.967 1.00 87.75 92 HIS A N 1
ATOM 682 C CA . HIS A 1 92 ? 10.446 -5.588 -0.504 1.00 87.75 92 HIS A CA 1
ATOM 683 C C . HIS A 1 92 ? 10.322 -4.127 -0.051 1.00 87.75 92 HIS A C 1
ATOM 685 O O . HIS A 1 92 ? 9.486 -3.821 0.793 1.00 87.75 92 HIS A O 1
ATOM 691 N N . GLU A 1 93 ? 11.034 -3.200 -0.701 1.00 87.56 93 GLU A N 1
ATOM 692 C CA . GLU A 1 93 ? 10.929 -1.767 -0.394 1.00 87.56 93 GLU A CA 1
ATOM 693 C C . GLU A 1 93 ? 9.522 -1.210 -0.664 1.00 87.56 93 GLU A C 1
ATOM 695 O O . GLU A 1 93 ? 9.025 -0.394 0.110 1.00 87.56 93 GLU A O 1
ATOM 700 N N . VAL A 1 94 ? 8.846 -1.673 -1.726 1.00 86.25 94 VAL A N 1
ATOM 701 C CA . VAL A 1 94 ? 7.444 -1.303 -2.003 1.00 86.25 94 VAL A CA 1
ATOM 702 C C . VAL A 1 94 ? 6.501 -1.804 -0.906 1.00 86.25 94 VAL A C 1
ATOM 704 O O . VAL A 1 94 ? 5.549 -1.110 -0.549 1.00 86.25 94 VAL A O 1
ATOM 707 N N . LEU A 1 95 ? 6.764 -2.990 -0.358 1.00 87.56 95 LEU A N 1
ATOM 708 C CA . LEU A 1 95 ? 5.999 -3.569 0.749 1.00 87.56 95 LEU A CA 1
ATOM 709 C C . LEU A 1 95 ? 6.365 -2.965 2.113 1.00 87.56 95 LEU A C 1
ATOM 711 O O . LEU A 1 95 ? 5.656 -3.208 3.090 1.00 87.56 95 LEU A O 1
ATOM 715 N N . GLY A 1 96 ? 7.427 -2.158 2.174 1.00 80.31 96 GLY A N 1
ATOM 716 C CA . GLY A 1 96 ? 7.945 -1.580 3.410 1.00 80.31 96 GLY A CA 1
ATOM 717 C C . GLY A 1 96 ? 8.701 -2.582 4.286 1.00 80.31 96 GLY A C 1
ATOM 718 O O . GLY A 1 96 ? 8.743 -2.380 5.501 1.00 80.31 96 GLY A O 1
ATOM 719 N N . GLU A 1 97 ? 9.249 -3.639 3.679 1.00 76.12 97 GLU A N 1
ATOM 720 C CA . GLU A 1 97 ? 10.150 -4.614 4.312 1.00 76.12 97 GLU A CA 1
ATOM 721 C C . GLU A 1 97 ? 11.625 -4.205 4.215 1.00 76.12 97 GLU A C 1
ATOM 723 O O . GLU A 1 97 ? 12.013 -3.562 3.210 1.00 76.12 97 GLU A O 1
#

pLDDT: mean 82.41, std 11.14, range [44.97, 95.19]

Secondary structure (DSSP, 8-state):
--HHHHHHHHHSS-TTS-TTHHHHHHHHHSPTTTS--HHHHHHHHHHTT-HHHHHHHHSSSPPPP--HHHHHHHS-HHHHHHHHHHHT--HHHHHT-